Protein AF-A0A377XSU7-F1 (afdb_monomer)

Solvent-accessible surface area (backbone atoms only — not comparable to full-atom values): 5649 Å² total; per-residue (Å²): 128,73,79,47,69,47,88,81,32,38,62,56,91,95,44,72,33,35,41,33,28,66,52,74,80,50,74,64,39,53,52,50,16,49,49,56,24,28,73,74,67,77,35,70,67,59,71,68,30,45,52,49,26,54,48,28,38,50,35,67,25,44,76,33,47,52,87,50,52,67,88,67,51,36,48,69,54,43,72,76,35,49,48,70,70,44,47,53,51,51,53,50,53,44,53,50,50,62,72,74,106

Radius of gyration: 13.14 Å; Cα contacts (8 Å, |Δi|>4): 135; chains: 1; bounding box: 34×25×31 Å

Structure (mmCIF, N/CA/C/O backbone):
data_AF-A0A377XSU7-F1
#
_entry.id   AF-A0A377XSU7-F1
#
loop_
_atom_site.group_PDB
_atom_site.id
_atom_site.type_symbol
_atom_site.label_atom_id
_atom_site.label_alt_id
_atom_site.label_comp_id
_atom_site.label_asym_id
_atom_site.label_entity_id
_atom_site.label_seq_id
_atom_site.pdbx_PDB_ins_code
_atom_site.Cartn_x
_atom_site.Cartn_y
_atom_site.Cartn_z
_atom_site.occupancy
_atom_site.B_iso_or_equiv
_atom_site.auth_seq_id
_atom_site.auth_comp_id
_atom_site.auth_asym_id
_atom_site.auth_atom_id
_atom_site.pdbx_PDB_model_num
ATOM 1 N N . MET A 1 1 ? -1.460 0.679 17.599 1.00 67.69 1 MET A N 1
ATOM 2 C CA . MET A 1 1 ? -1.260 1.587 16.452 1.00 67.69 1 MET A CA 1
ATOM 3 C C . MET A 1 1 ? -2.538 2.377 16.262 1.00 67.69 1 MET A C 1
ATOM 5 O O . MET A 1 1 ? -3.587 1.892 16.678 1.00 67.69 1 MET A O 1
ATOM 9 N N . GLU A 1 2 ? -2.447 3.601 15.751 1.00 80.69 2 GLU A N 1
ATOM 10 C CA . GLU A 1 2 ? -3.633 4.417 15.475 1.00 80.69 2 GLU A CA 1
ATOM 11 C C . GLU A 1 2 ? -4.437 3.800 14.321 1.00 80.69 2 GLU A C 1
ATOM 13 O O . GLU A 1 2 ? -3.870 3.157 13.437 1.00 80.69 2 GLU A O 1
ATOM 18 N N . LYS A 1 3 ? -5.767 3.910 14.391 1.00 83.94 3 LYS A N 1
ATOM 19 C CA . LYS A 1 3 ? -6.694 3.348 13.407 1.00 83.94 3 LYS A CA 1
ATOM 20 C C . LYS A 1 3 ? -7.229 4.480 12.538 1.00 83.94 3 LYS A C 1
ATOM 22 O O . LYS A 1 3 ? -7.785 5.438 13.069 1.00 83.94 3 LYS A O 1
ATOM 27 N N . HIS A 1 4 ? -7.091 4.336 11.228 1.00 93.38 4 HIS A N 1
ATOM 28 C CA . HIS A 1 4 ? -7.534 5.304 10.230 1.00 93.38 4 HIS A CA 1
ATOM 29 C C . HIS A 1 4 ? -8.650 4.704 9.366 1.00 93.38 4 HIS A C 1
ATOM 31 O O . HIS A 1 4 ? -8.881 3.497 9.408 1.00 93.38 4 HIS A O 1
ATOM 37 N N . SER A 1 5 ? -9.342 5.540 8.591 1.00 96.69 5 SER A N 1
ATOM 38 C CA . SER A 1 5 ? -10.381 5.109 7.651 1.00 96.69 5 SER A CA 1
ATOM 39 C C . SER A 1 5 ? -10.097 5.682 6.271 1.00 96.69 5 SER A C 1
ATOM 41 O O . SER A 1 5 ? -9.905 6.889 6.142 1.00 96.69 5 SER A O 1
ATOM 43 N N . LEU A 1 6 ? -10.103 4.817 5.262 1.00 97.44 6 LEU A N 1
ATOM 44 C CA . LEU A 1 6 ? -10.085 5.169 3.848 1.00 97.44 6 LEU A CA 1
ATOM 45 C C . LEU A 1 6 ? -11.371 5.912 3.459 1.00 97.44 6 LEU A C 1
ATOM 47 O O . LEU A 1 6 ? -12.409 5.771 4.115 1.00 97.44 6 LEU A O 1
ATOM 51 N N . LEU A 1 7 ? -11.285 6.700 2.393 1.00 96.69 7 LEU 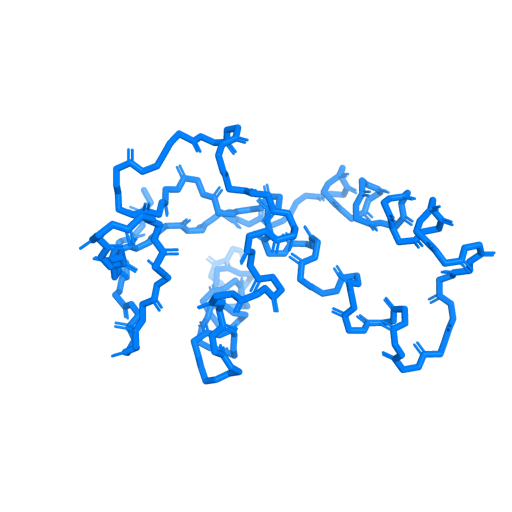A N 1
ATOM 52 C CA . LEU A 1 7 ? -12.376 7.463 1.799 1.00 96.69 7 LEU A CA 1
ATOM 53 C C . LEU A 1 7 ? -13.259 6.585 0.906 1.00 96.69 7 LEU A C 1
ATOM 55 O O . LEU A 1 7 ? -14.485 6.671 0.994 1.00 96.69 7 LEU A O 1
ATOM 59 N N . TYR A 1 8 ? -12.652 5.735 0.074 1.00 97.44 8 TYR A N 1
ATOM 60 C CA . TYR A 1 8 ? -13.369 4.862 -0.862 1.00 97.44 8 TYR A CA 1
ATOM 61 C C . TYR A 1 8 ? -13.306 3.392 -0.447 1.00 97.44 8 TYR A C 1
ATOM 63 O O . TYR A 1 8 ? -14.286 2.665 -0.626 1.00 97.44 8 TYR A O 1
ATOM 71 N N . GLY A 1 9 ? -12.204 2.995 0.188 1.00 97.25 9 GLY A N 1
ATOM 72 C CA . GLY A 1 9 ? -12.003 1.655 0.721 1.00 97.25 9 GLY A CA 1
ATOM 73 C C . GLY A 1 9 ? -11.551 0.650 -0.336 1.00 97.25 9 GLY A C 1
ATOM 74 O O . GLY A 1 9 ? -11.640 0.883 -1.536 1.00 97.25 9 GLY A O 1
ATOM 75 N N . VAL A 1 10 ? -11.072 -0.499 0.137 1.00 97.81 10 VAL A N 1
ATOM 76 C CA . VAL A 1 10 ? -10.589 -1.607 -0.699 1.00 97.81 10 VAL A CA 1
ATOM 77 C C . VAL A 1 10 ? -11.655 -2.691 -0.755 1.00 97.81 10 VAL A C 1
ATOM 79 O O . VAL A 1 10 ? -12.123 -3.158 0.287 1.00 97.81 10 VAL A O 1
ATOM 82 N N . LYS A 1 11 ? -12.064 -3.106 -1.955 1.00 97.31 11 LYS A N 1
ATOM 83 C CA . LYS A 1 11 ? -13.089 -4.138 -2.124 1.00 97.31 11 LYS A CA 1
AT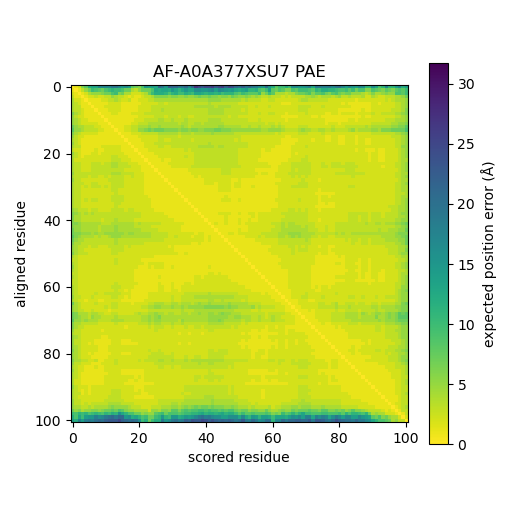OM 84 C C . LYS A 1 11 ? -12.471 -5.534 -2.211 1.00 97.31 11 LYS A C 1
ATOM 86 O O . LYS A 1 11 ? -11.574 -5.781 -3.004 1.00 97.31 11 LYS A O 1
ATOM 91 N N . VAL A 1 12 ? -13.005 -6.475 -1.433 1.00 96.00 12 VAL A N 1
ATOM 92 C CA . VAL A 1 12 ? -12.675 -7.906 -1.503 1.00 96.00 12 VAL A CA 1
ATOM 93 C C . VAL A 1 12 ? -13.978 -8.701 -1.515 1.00 96.00 12 VAL A C 1
ATOM 95 O O . VAL A 1 12 ? -14.759 -8.677 -0.562 1.00 96.00 12 VAL A O 1
ATOM 98 N N . GLY A 1 13 ? -14.253 -9.382 -2.630 1.00 93.38 13 GLY A N 1
ATOM 99 C CA . GLY A 1 13 ? -15.543 -10.042 -2.848 1.00 93.38 13 GLY A CA 1
ATOM 100 C C . GLY A 1 13 ? -16.701 -9.038 -2.809 1.00 93.38 13 GLY A C 1
ATOM 101 O O . GLY A 1 13 ? -16.714 -8.067 -3.564 1.00 93.38 13 GLY A O 1
ATOM 102 N N . ASP A 1 14 ? -17.662 -9.258 -1.912 1.00 95.44 14 ASP A N 1
ATOM 103 C CA . ASP A 1 14 ? -18.831 -8.384 -1.731 1.00 95.44 14 ASP A CA 1
ATOM 104 C C . ASP A 1 14 ? -18.647 -7.331 -0.623 1.00 95.44 14 ASP A C 1
ATOM 106 O O . ASP A 1 14 ? -19.572 -6.571 -0.325 1.00 95.44 14 ASP A O 1
ATOM 110 N N . LYS A 1 15 ? -17.464 -7.270 0.000 1.00 97.00 15 LYS A N 1
ATOM 111 C CA . LYS A 1 15 ? -17.178 -6.386 1.132 1.00 97.00 15 LYS A CA 1
ATOM 112 C C . LYS A 1 15 ? -16.214 -5.270 0.743 1.00 97.00 15 LYS A C 1
ATOM 114 O O . LYS A 1 15 ? -15.275 -5.492 -0.012 1.00 97.00 15 LYS A O 1
ATOM 119 N N . VAL A 1 16 ? -16.436 -4.075 1.291 1.00 97.81 16 VAL A N 1
ATOM 120 C CA . VAL A 1 16 ? -15.519 -2.930 1.172 1.00 97.81 16 VAL A CA 1
ATOM 121 C C . VAL A 1 16 ? -14.915 -2.638 2.545 1.00 97.81 16 VAL A C 1
ATOM 123 O O . VAL A 1 16 ? -15.637 -2.517 3.538 1.00 97.81 16 VAL A O 1
ATOM 126 N N . HIS A 1 17 ? -13.589 -2.564 2.597 1.00 97.88 17 HIS A N 1
ATOM 127 C CA . HIS A 1 17 ? -12.783 -2.398 3.799 1.00 97.88 17 HIS A CA 1
ATOM 128 C C . HIS A 1 17 ? -12.282 -0.959 3.871 1.00 97.88 17 HIS A C 1
ATOM 130 O O . HIS A 1 17 ? -11.540 -0.512 3.001 1.00 97.88 17 HIS A O 1
ATOM 136 N N . PHE A 1 18 ? -12.697 -0.237 4.910 1.00 97.62 18 PHE A N 1
ATOM 137 C CA . PHE A 1 18 ? -12.339 1.172 5.098 1.00 97.62 18 PHE A CA 1
ATOM 138 C C . PHE A 1 18 ? -11.267 1.353 6.163 1.00 97.62 18 PHE A C 1
ATOM 140 O O . PHE A 1 18 ? -10.351 2.150 6.011 1.00 97.62 18 PHE A O 1
ATOM 147 N N . ASP A 1 19 ? -11.383 0.611 7.256 1.00 97.44 19 ASP A N 1
ATOM 148 C CA . ASP A 1 19 ? -10.469 0.726 8.379 1.00 97.44 19 ASP A CA 1
ATOM 149 C C . ASP A 1 19 ? -9.066 0.244 8.007 1.00 97.44 19 ASP A C 1
ATOM 151 O O . ASP A 1 19 ? -8.931 -0.842 7.451 1.00 97.44 19 ASP A O 1
ATOM 155 N N . PHE A 1 20 ? -8.021 0.970 8.397 1.00 96.94 20 PHE A N 1
ATOM 156 C CA . PHE A 1 20 ? -6.651 0.490 8.244 1.00 96.94 20 PHE A CA 1
ATOM 157 C C . PHE A 1 20 ? -5.723 0.921 9.380 1.00 96.94 20 PHE A C 1
ATOM 159 O O . PHE A 1 20 ? -6.013 1.841 10.153 1.00 96.94 20 PHE A O 1
ATOM 166 N N . GLN A 1 21 ? -4.591 0.229 9.480 1.00 95.94 21 GLN A N 1
ATOM 167 C CA . GLN A 1 21 ? -3.477 0.570 10.360 1.00 95.94 21 GLN A CA 1
ATOM 168 C C . GLN A 1 21 ? -2.163 0.409 9.603 1.00 95.94 21 GLN A C 1
ATOM 170 O O . GLN A 1 21 ? -1.989 -0.566 8.874 1.00 95.94 21 GLN A O 1
ATOM 175 N N . VAL A 1 22 ? -1.230 1.337 9.816 1.00 95.25 22 VAL A N 1
ATOM 176 C CA . VAL A 1 22 ? 0.122 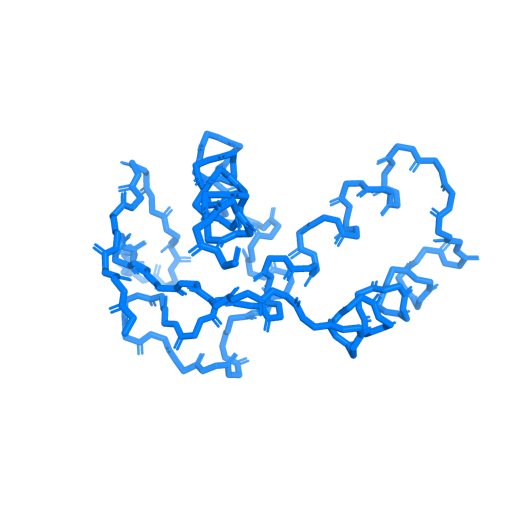1.278 9.248 1.00 95.25 22 VAL A CA 1
ATOM 177 C C . VAL A 1 22 ? 1.184 1.439 10.317 1.00 95.25 22 VAL A C 1
ATOM 179 O O . VAL A 1 22 ? 1.010 2.197 11.275 1.00 95.25 22 VAL A O 1
ATOM 182 N N . ARG A 1 23 ? 2.296 0.721 10.152 1.00 94.69 23 ARG A N 1
ATOM 183 C CA . ARG A 1 23 ? 3.507 0.875 10.970 1.00 94.69 23 ARG A CA 1
ATOM 184 C C . ARG A 1 23 ? 4.570 1.671 10.223 1.00 94.69 23 ARG A C 1
ATOM 186 O O . ARG A 1 23 ? 4.507 1.835 9.009 1.00 94.69 23 ARG A O 1
ATOM 193 N N . MET A 1 24 ? 5.595 2.112 10.950 1.00 93.81 24 MET A N 1
ATOM 194 C CA . MET A 1 24 ? 6.784 2.680 10.320 1.00 93.81 24 MET A CA 1
ATOM 195 C C . MET A 1 24 ? 7.465 1.620 9.429 1.00 93.81 24 MET A C 1
ATOM 197 O O . MET A 1 24 ? 7.728 0.511 9.918 1.00 93.81 24 MET A O 1
ATOM 201 N N . PRO A 1 25 ? 7.777 1.942 8.159 1.00 94.62 25 PRO A N 1
ATOM 202 C CA . PRO A 1 25 ? 8.603 1.088 7.322 1.00 94.62 25 PRO A CA 1
ATOM 203 C C . PRO A 1 25 ? 9.997 0.917 7.928 1.00 94.62 25 PRO A C 1
ATOM 205 O O . PRO A 1 25 ? 10.617 1.882 8.380 1.00 94.62 25 PRO A O 1
ATOM 208 N N . VAL A 1 26 ? 10.507 -0.307 7.902 1.00 95.94 26 VAL A N 1
ATOM 209 C CA . VAL A 1 26 ? 11.897 -0.640 8.221 1.00 95.94 26 VAL A CA 1
ATOM 210 C C . VAL A 1 26 ? 12.653 -0.988 6.942 1.00 95.94 26 VAL A C 1
ATOM 212 O O . VAL A 1 26 ? 12.062 -1.266 5.903 1.00 95.94 26 VAL A O 1
ATOM 215 N N . VAL A 1 27 ? 13.987 -1.037 7.014 1.00 97.38 27 VAL A N 1
ATOM 216 C CA . VAL A 1 27 ? 14.845 -1.326 5.846 1.00 97.38 27 VAL A CA 1
ATOM 217 C C . VAL A 1 27 ? 14.467 -2.640 5.145 1.00 97.38 27 VAL A C 1
ATOM 219 O O . VAL A 1 27 ? 14.570 -2.731 3.925 1.00 97.38 27 VAL A O 1
ATOM 222 N N . ARG A 1 28 ? 13.997 -3.650 5.892 1.00 98.19 28 ARG A N 1
ATOM 223 C CA . ARG A 1 28 ? 13.537 -4.921 5.310 1.00 98.19 28 ARG A CA 1
ATOM 224 C C . ARG A 1 28 ? 12.362 -4.731 4.349 1.00 98.19 28 ARG A C 1
ATOM 226 O O . ARG A 1 28 ? 12.391 -5.330 3.285 1.00 98.19 28 ARG A O 1
ATOM 233 N N . ASP A 1 29 ? 11.400 -3.876 4.685 1.00 97.56 29 ASP A N 1
ATOM 234 C CA . ASP A 1 29 ? 10.223 -3.627 3.841 1.00 97.56 29 ASP A CA 1
ATOM 235 C C . ASP A 1 29 ? 10.631 -2.985 2.514 1.00 97.56 29 ASP A C 1
ATOM 237 O O . ASP A 1 29 ? 10.108 -3.320 1.458 1.00 97.56 29 ASP A O 1
ATOM 241 N N . THR A 1 30 ? 11.622 -2.089 2.559 1.00 97.44 30 THR A N 1
ATOM 242 C CA . THR A 1 30 ? 12.209 -1.481 1.363 1.00 97.44 30 THR A CA 1
ATOM 243 C C . THR A 1 30 ? 12.911 -2.510 0.484 1.00 97.44 30 THR A C 1
ATOM 245 O O . THR A 1 30 ? 12.726 -2.488 -0.730 1.00 97.44 30 THR A O 1
ATOM 248 N N . ILE A 1 31 ? 13.706 -3.411 1.072 1.00 98.50 31 ILE A N 1
ATOM 249 C CA . ILE A 1 31 ? 14.375 -4.484 0.321 1.00 98.50 31 ILE A CA 1
ATOM 250 C C . ILE A 1 31 ? 13.335 -5.395 -0.331 1.00 98.50 31 ILE A C 1
ATOM 252 O O . ILE A 1 31 ? 13.457 -5.682 -1.517 1.00 98.50 31 ILE A O 1
ATOM 256 N N . GLU A 1 32 ? 12.300 -5.792 0.407 1.00 98.38 32 GLU A N 1
ATOM 257 C CA . GLU A 1 32 ? 11.237 -6.654 -0.113 1.00 98.38 32 GLU A CA 1
ATOM 258 C C . GLU A 1 32 ? 10.474 -5.977 -1.257 1.00 98.38 32 GLU A C 1
ATOM 260 O O . GLU A 1 32 ? 10.313 -6.550 -2.330 1.00 98.38 32 GLU A O 1
ATOM 265 N N . ALA A 1 33 ? 10.091 -4.709 -1.089 1.00 98.38 33 ALA A N 1
ATOM 266 C CA . ALA A 1 33 ? 9.429 -3.945 -2.139 1.00 98.38 33 ALA A CA 1
ATOM 267 C C . ALA A 1 33 ? 10.303 -3.793 -3.398 1.00 98.38 33 ALA A C 1
ATOM 269 O O . ALA A 1 33 ? 9.790 -3.891 -4.515 1.00 98.38 33 ALA A O 1
ATOM 270 N N . LEU A 1 34 ? 11.618 -3.585 -3.251 1.00 98.56 34 LEU A N 1
ATOM 271 C CA . LEU A 1 34 ? 12.555 -3.546 -4.381 1.00 98.56 34 LEU A CA 1
ATOM 272 C C . LEU A 1 34 ? 12.663 -4.908 -5.075 1.00 98.56 34 LEU A C 1
ATOM 274 O O . LEU A 1 34 ? 12.606 -4.951 -6.304 1.00 98.56 34 LEU A O 1
ATOM 278 N N . SER A 1 35 ? 12.768 -6.000 -4.311 1.00 98.56 35 SER A N 1
ATOM 279 C CA . SER A 1 35 ? 12.775 -7.370 -4.837 1.00 98.56 35 SER A CA 1
ATOM 280 C C . SER A 1 35 ? 11.510 -7.657 -5.640 1.00 98.56 35 SER A C 1
ATOM 282 O O . SER A 1 35 ? 11.612 -7.985 -6.817 1.00 98.56 35 SER A O 1
ATOM 284 N N . LEU A 1 36 ? 10.325 -7.412 -5.070 1.00 98.38 36 LEU A N 1
ATOM 285 C CA . LEU A 1 36 ? 9.037 -7.592 -5.750 1.00 98.38 36 LEU A CA 1
ATOM 286 C C . LEU A 1 36 ? 8.933 -6.748 -7.029 1.00 98.38 36 LEU A C 1
ATOM 288 O O . LEU A 1 36 ? 8.379 -7.189 -8.037 1.00 98.38 36 LEU A O 1
ATOM 292 N N . THR A 1 37 ? 9.463 -5.522 -7.004 1.00 98.62 37 THR A N 1
ATOM 293 C CA . THR A 1 37 ? 9.477 -4.635 -8.178 1.00 98.62 37 THR A CA 1
ATOM 294 C C . THR A 1 37 ? 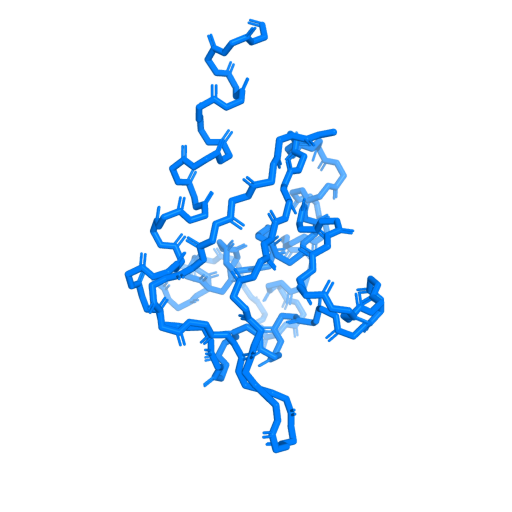10.364 -5.203 -9.283 1.00 98.62 37 THR A C 1
ATOM 296 O O . THR A 1 37 ? 9.950 -5.269 -10.443 1.00 98.62 37 THR A O 1
ATOM 299 N N . TYR A 1 38 ? 11.569 -5.648 -8.922 1.00 98.44 38 TYR A N 1
ATOM 300 C CA . TYR A 1 38 ? 12.508 -6.250 -9.860 1.00 98.44 38 TYR A CA 1
ATOM 301 C C . TYR A 1 38 ? 11.988 -7.582 -10.410 1.00 98.44 38 TYR A C 1
ATOM 303 O O . TYR A 1 38 ? 12.102 -7.827 -11.605 1.00 98.44 38 TYR A O 1
ATOM 311 N N . GLU A 1 39 ? 11.365 -8.419 -9.584 1.00 98.31 39 GLU A N 1
ATOM 312 C CA . GLU A 1 39 ? 10.741 -9.672 -10.019 1.00 98.31 39 GLU A CA 1
ATOM 313 C C . GLU A 1 39 ? 9.612 -9.431 -11.029 1.00 98.31 39 GLU A C 1
ATOM 315 O O . GLU A 1 39 ? 9.511 -10.160 -12.017 1.00 98.31 39 GLU A O 1
ATOM 320 N N . LYS A 1 40 ? 8.797 -8.383 -10.835 1.00 97.81 40 LYS A N 1
ATOM 321 C CA . LYS A 1 40 ? 7.677 -8.073 -11.736 1.00 97.81 40 LYS A CA 1
ATOM 322 C C . LYS A 1 40 ? 8.109 -7.431 -13.056 1.00 97.81 40 LYS A C 1
ATOM 324 O O . LYS A 1 40 ? 7.523 -7.738 -14.092 1.00 97.81 40 LYS A O 1
ATOM 329 N N . TYR A 1 41 ? 9.102 -6.539 -13.037 1.00 97.81 41 TYR A N 1
ATOM 330 C CA . TYR A 1 41 ? 9.455 -5.717 -14.208 1.00 97.81 41 TYR A CA 1
ATOM 331 C C . TYR A 1 41 ? 10.874 -5.923 -14.752 1.00 97.81 41 TYR A C 1
ATOM 333 O O . TYR A 1 41 ? 11.210 -5.364 -15.794 1.00 97.81 41 TYR A O 1
ATOM 341 N N . GLY A 1 42 ? 11.729 -6.686 -14.071 1.00 98.31 42 GLY A N 1
ATOM 342 C CA . GLY A 1 42 ? 13.152 -6.833 -14.406 1.00 98.31 42 GLY A CA 1
ATOM 343 C C . GLY A 1 42 ? 13.989 -5.570 -14.167 1.00 98.31 42 GLY A C 1
ATOM 344 O O . GLY A 1 42 ? 15.146 -5.508 -14.582 1.00 98.31 42 GLY A O 1
ATOM 345 N N . THR A 1 43 ? 13.409 -4.543 -13.539 1.00 97.94 43 THR A N 1
ATOM 346 C CA . THR A 1 43 ? 14.047 -3.260 -13.231 1.00 97.94 43 THR A CA 1
ATOM 347 C C . THR A 1 43 ? 13.341 -2.574 -12.063 1.00 97.94 43 THR A C 1
ATOM 349 O O . THR A 1 43 ? 12.161 -2.810 -11.817 1.00 97.94 43 THR A O 1
ATOM 352 N N . THR A 1 44 ? 14.056 -1.694 -11.366 1.00 97.75 44 THR A N 1
ATOM 353 C CA . THR A 1 44 ? 13.496 -0.765 -10.371 1.00 97.75 44 THR A CA 1
ATOM 354 C C . THR A 1 44 ? 13.427 0.672 -10.898 1.00 97.75 44 THR A C 1
ATOM 356 O O . THR A 1 44 ? 13.108 1.594 -10.153 1.00 97.75 44 THR A O 1
ATOM 359 N N . GLU A 1 45 ? 13.761 0.885 -12.172 1.00 97.19 45 GLU A N 1
ATOM 360 C CA . GLU A 1 45 ? 13.822 2.202 -12.804 1.00 97.19 45 GLU A CA 1
ATOM 361 C C . GLU A 1 45 ? 12.576 2.508 -13.651 1.00 97.19 45 GLU A C 1
ATOM 363 O O . GLU A 1 45 ? 11.948 1.621 -14.230 1.00 97.19 45 GLU A O 1
ATOM 368 N N . GLY A 1 46 ? 12.253 3.800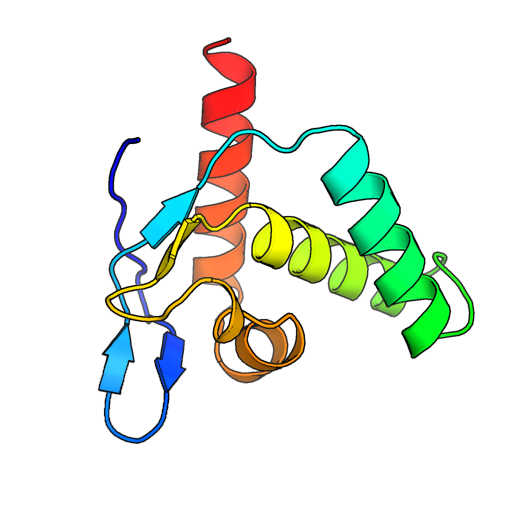 -13.774 1.00 98.00 46 GLY A N 1
ATOM 369 C CA . GLY A 1 46 ? 11.127 4.297 -14.569 1.00 98.00 46 GLY A CA 1
ATOM 370 C C . GLY A 1 46 ? 9.825 4.447 -13.776 1.00 98.00 46 GLY A C 1
ATOM 371 O O . GLY A 1 46 ? 9.658 3.889 -12.695 1.00 98.00 46 GLY A O 1
ATOM 372 N N . ALA A 1 47 ? 8.889 5.230 -14.323 1.00 97.69 47 ALA A N 1
ATOM 373 C CA . ALA A 1 47 ? 7.671 5.633 -13.613 1.00 97.69 47 ALA A CA 1
ATOM 374 C C . ALA A 1 47 ? 6.808 4.439 -13.169 1.00 97.69 47 ALA A C 1
ATOM 376 O O . ALA A 1 47 ? 6.337 4.415 -12.040 1.00 97.69 47 ALA A O 1
ATOM 377 N N . VAL A 1 48 ? 6.650 3.421 -14.022 1.00 97.12 48 VAL A N 1
ATOM 378 C CA . VAL A 1 48 ? 5.833 2.234 -13.711 1.00 97.12 48 VAL A CA 1
ATOM 379 C C . VAL A 1 48 ? 6.432 1.426 -12.555 1.00 97.12 48 VAL A C 1
ATOM 381 O O . VAL A 1 48 ? 5.723 1.102 -11.603 1.00 97.12 48 VAL A O 1
ATOM 384 N N . ALA A 1 49 ? 7.737 1.141 -12.608 1.00 98.12 49 ALA A N 1
ATOM 385 C CA . ALA A 1 49 ? 8.429 0.411 -11.548 1.00 98.12 49 ALA A CA 1
ATOM 386 C C . ALA A 1 49 ? 8.433 1.209 -10.234 1.00 98.12 49 ALA A C 1
ATOM 388 O O . ALA A 1 49 ? 8.175 0.645 -9.174 1.00 98.12 49 ALA A O 1
ATOM 389 N N . ALA A 1 50 ? 8.636 2.529 -10.304 1.00 97.44 50 ALA A N 1
ATOM 390 C CA . ALA A 1 50 ? 8.586 3.408 -9.138 1.00 97.44 50 ALA A CA 1
ATOM 391 C C . ALA A 1 50 ? 7.194 3.437 -8.479 1.00 97.44 50 ALA A C 1
ATOM 393 O O . ALA A 1 50 ? 7.102 3.368 -7.253 1.00 97.44 50 ALA A O 1
ATOM 394 N N . THR A 1 51 ? 6.113 3.498 -9.263 1.00 96.75 51 THR A N 1
ATOM 395 C CA . THR A 1 51 ? 4.743 3.436 -8.729 1.00 96.75 51 THR A CA 1
ATOM 396 C C . THR A 1 51 ? 4.464 2.085 -8.076 1.00 96.75 51 THR A C 1
ATOM 398 O O . THR A 1 51 ? 3.977 2.047 -6.949 1.00 96.75 51 THR A O 1
ATOM 401 N N . TYR A 1 52 ? 4.832 0.977 -8.726 1.00 98.19 52 TYR A N 1
ATOM 402 C CA . TYR A 1 52 ? 4.676 -0.355 -8.136 1.00 98.19 52 TYR A CA 1
ATOM 403 C C . TYR A 1 52 ? 5.458 -0.505 -6.831 1.00 98.19 52 TYR A C 1
ATOM 405 O O . TYR A 1 52 ? 4.915 -1.004 -5.852 1.00 98.19 52 TYR A O 1
ATOM 413 N N . TYR A 1 53 ? 6.702 -0.023 -6.793 1.00 98.25 53 TYR A N 1
ATOM 414 C CA . TYR A 1 53 ? 7.523 -0.023 -5.587 1.00 98.25 53 TYR A CA 1
ATOM 415 C C . TYR A 1 53 ? 6.8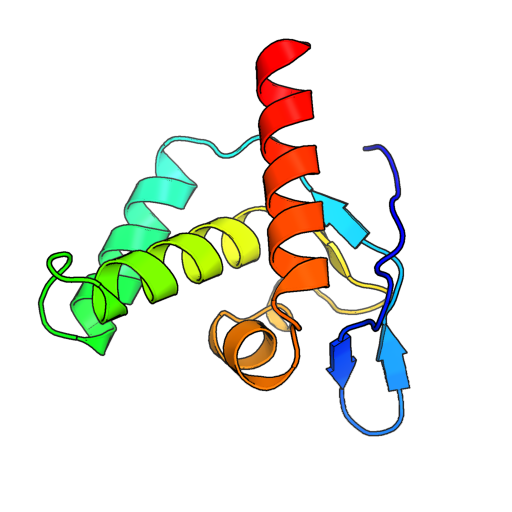23 0.689 -4.422 1.00 98.25 53 TYR A C 1
ATOM 417 O O . TYR A 1 53 ? 6.798 0.157 -3.315 1.00 98.25 53 TYR A O 1
ATOM 425 N N . ARG A 1 54 ? 6.206 1.858 -4.655 1.00 97.19 54 ARG A N 1
ATOM 426 C CA . ARG A 1 54 ? 5.473 2.573 -3.597 1.00 97.19 54 ARG A CA 1
ATOM 427 C C . ARG A 1 54 ? 4.287 1.761 -3.070 1.00 97.19 54 ARG A C 1
ATOM 429 O O . ARG A 1 54 ? 4.117 1.671 -1.858 1.00 97.19 54 ARG A O 1
ATOM 436 N N . ILE A 1 55 ? 3.516 1.122 -3.951 1.00 97.75 55 ILE A N 1
ATOM 437 C CA . ILE A 1 55 ? 2.409 0.240 -3.541 1.00 97.75 55 ILE A CA 1
ATOM 438 C C . ILE A 1 55 ? 2.935 -0.986 -2.786 1.00 97.75 55 ILE A C 1
ATOM 440 O O . ILE 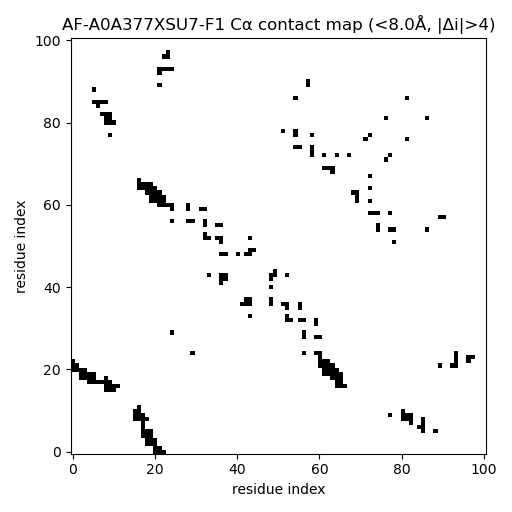A 1 55 ? 2.360 -1.381 -1.775 1.00 97.75 55 ILE A O 1
ATOM 444 N N . ALA A 1 56 ? 4.059 -1.557 -3.223 1.00 98.12 56 ALA A N 1
ATOM 445 C CA . ALA A 1 56 ? 4.695 -2.673 -2.538 1.00 98.12 56 ALA A CA 1
ATOM 446 C C . ALA A 1 56 ? 5.162 -2.282 -1.129 1.00 98.12 56 ALA A C 1
ATOM 448 O O . ALA A 1 56 ? 4.921 -3.033 -0.191 1.00 98.12 56 ALA A O 1
ATOM 449 N N . VAL A 1 57 ? 5.741 -1.089 -0.942 1.00 97.50 57 VAL A N 1
ATOM 450 C CA . VAL A 1 57 ? 6.066 -0.568 0.398 1.00 97.50 57 VAL A CA 1
ATOM 451 C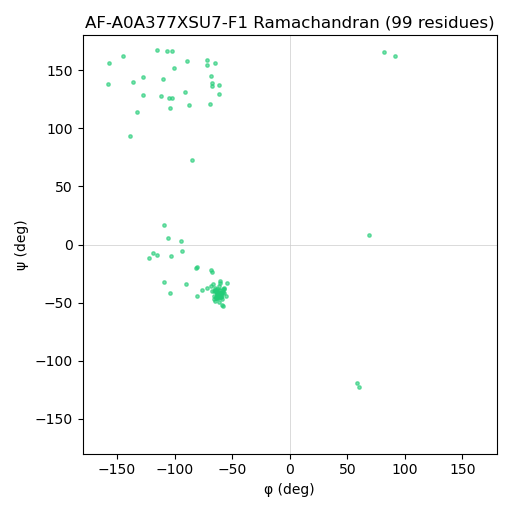 C . VAL A 1 57 ? 4.810 -0.446 1.256 1.00 97.50 57 VAL A C 1
ATOM 453 O O . VAL A 1 57 ? 4.833 -0.879 2.405 1.00 97.50 57 VAL A O 1
ATOM 456 N N . VAL A 1 58 ? 3.717 0.099 0.713 1.00 96.81 58 VAL A N 1
ATOM 457 C CA . VAL A 1 58 ? 2.441 0.205 1.436 1.00 96.81 58 VAL A CA 1
ATOM 458 C C . VAL A 1 58 ? 1.938 -1.175 1.873 1.00 96.81 58 VAL A C 1
ATOM 460 O O . VAL A 1 58 ? 1.626 -1.353 3.048 1.00 96.81 58 VAL A O 1
ATOM 463 N N . ALA A 1 59 ? 1.944 -2.170 0.982 1.00 97.06 59 ALA A N 1
ATOM 464 C CA . ALA A 1 59 ? 1.531 -3.536 1.310 1.00 97.06 59 ALA A CA 1
ATOM 465 C C . ALA A 1 59 ? 2.348 -4.141 2.466 1.00 97.06 59 ALA A C 1
ATOM 467 O O . ALA A 1 59 ? 1.784 -4.791 3.337 1.00 97.06 59 ALA A O 1
ATOM 468 N N . GLN A 1 60 ? 3.659 -3.877 2.529 1.00 96.62 60 GLN A N 1
ATOM 469 C CA . GLN A 1 60 ? 4.528 -4.396 3.596 1.00 96.62 60 GLN A CA 1
ATOM 470 C C . GLN A 1 60 ? 4.234 -3.802 4.983 1.00 96.62 60 GLN A C 1
ATOM 472 O O . GLN A 1 60 ? 4.611 -4.387 6.003 1.00 96.62 60 GLN A O 1
ATOM 477 N N . VAL A 1 61 ? 3.626 -2.613 5.048 1.00 95.62 61 VAL A N 1
ATOM 478 C CA . VAL A 1 61 ? 3.491 -1.855 6.303 1.00 95.62 61 VAL A CA 1
ATOM 479 C C . VAL A 1 61 ? 2.059 -1.674 6.779 1.00 95.62 61 VAL A C 1
ATOM 481 O O . VAL A 1 61 ? 1.868 -1.226 7.913 1.00 95.62 61 VAL A O 1
ATOM 484 N N . ILE A 1 62 ? 1.063 -2.032 5.968 1.00 95.69 62 ILE A N 1
ATOM 485 C CA . ILE A 1 62 ? -0.307 -2.189 6.451 1.00 95.69 62 ILE A CA 1
ATOM 486 C C . ILE A 1 62 ? -0.351 -3.416 7.365 1.00 95.69 62 ILE A C 1
ATOM 488 O O . ILE A 1 62 ? -0.047 -4.526 6.950 1.00 95.69 62 ILE A O 1
ATOM 492 N N . THR A 1 63 ? -0.752 -3.217 8.617 1.00 93.44 63 THR A N 1
ATOM 493 C CA . THR A 1 63 ? -0.892 -4.301 9.609 1.00 93.44 63 THR A CA 1
ATOM 494 C C . THR A 1 63 ? -2.346 -4.704 9.839 1.00 93.44 63 THR A C 1
ATOM 496 O O . THR A 1 63 ? -2.622 -5.661 10.552 1.00 93.44 63 THR A O 1
ATOM 499 N N . ALA A 1 64 ? -3.292 -3.931 9.304 1.00 94.88 64 ALA A N 1
ATOM 500 C CA . ALA A 1 64 ? -4.712 -4.252 9.296 1.00 94.88 64 ALA A CA 1
ATOM 501 C C . ALA A 1 64 ? -5.403 -3.481 8.168 1.00 94.88 64 ALA A C 1
ATOM 503 O O . ALA A 1 64 ? -5.151 -2.285 8.011 1.00 94.88 64 ALA A O 1
ATOM 504 N N . LEU A 1 65 ? -6.306 -4.145 7.444 1.00 96.56 65 LEU A N 1
ATOM 505 C CA . LEU A 1 65 ? -7.201 -3.542 6.454 1.00 96.56 65 LEU A CA 1
ATOM 506 C C . LEU A 1 65 ? -8.597 -4.168 6.599 1.00 96.56 65 LEU A C 1
ATOM 508 O O . LEU A 1 65 ? -8.895 -5.243 6.082 1.00 96.56 65 LEU A O 1
ATOM 512 N N . GLY A 1 66 ? -9.454 -3.526 7.388 1.00 95.12 66 GLY A N 1
ATOM 513 C CA . GLY A 1 66 ? -10.693 -4.112 7.887 1.00 95.12 66 GLY A CA 1
ATOM 514 C C . GLY A 1 66 ? -10.409 -5.381 8.691 1.00 95.12 66 GLY A C 1
ATOM 515 O O . GLY A 1 66 ? -9.728 -5.331 9.712 1.00 95.12 66 GLY A O 1
ATOM 516 N N . ASP A 1 67 ? -10.952 -6.504 8.236 1.00 94.81 67 ASP A N 1
ATOM 517 C CA . ASP A 1 67 ? -10.746 -7.846 8.789 1.00 94.81 67 ASP A CA 1
ATOM 518 C C . ASP A 1 67 ? -9.898 -8.757 7.885 1.00 94.81 67 ASP A C 1
ATOM 520 O O . ASP A 1 67 ? -9.905 -9.968 8.089 1.00 94.81 67 ASP A O 1
ATOM 524 N N . LEU A 1 68 ? -9.168 -8.191 6.914 1.00 95.12 68 LEU A N 1
ATOM 525 C CA . LEU A 1 68 ? -8.187 -8.948 6.135 1.00 95.12 68 LEU A CA 1
ATOM 526 C C . LEU A 1 68 ? -7.007 -9.359 7.022 1.00 95.12 68 LEU A C 1
ATOM 528 O O . LEU A 1 68 ? -6.521 -8.575 7.844 1.00 95.12 68 LEU A O 1
ATOM 532 N N . THR A 1 69 ? -6.540 -10.586 6.829 1.00 89.31 69 THR A N 1
ATOM 533 C CA . THR A 1 69 ? -5.268 -11.075 7.368 1.00 89.31 69 THR A CA 1
ATOM 534 C C . THR A 1 69 ? -4.088 -10.445 6.626 1.00 89.31 69 THR A C 1
ATOM 536 O O . THR A 1 69 ? -4.237 -9.985 5.496 1.00 89.31 69 THR A O 1
ATOM 539 N N . GLU A 1 70 ? -2.897 -10.430 7.235 1.00 84.94 70 GLU A N 1
ATOM 540 C CA . GLU A 1 70 ? -1.694 -9.862 6.597 1.00 84.94 70 GLU A CA 1
ATOM 541 C C . GLU A 1 70 ? -1.385 -10.526 5.241 1.00 84.94 70 GLU A C 1
ATOM 543 O O . GLU A 1 70 ? -1.055 -9.832 4.284 1.00 84.94 70 GLU A O 1
ATOM 548 N N . ASP A 1 71 ? -1.596 -11.842 5.122 1.00 87.56 71 ASP A N 1
ATOM 549 C CA . ASP A 1 71 ? -1.373 -12.597 3.879 1.00 87.56 71 ASP A CA 1
ATOM 550 C C . ASP A 1 71 ? -2.368 -12.237 2.754 1.00 87.56 71 ASP A C 1
ATOM 552 O O . ASP A 1 71 ? -2.081 -12.449 1.574 1.00 87.56 71 ASP A O 1
ATOM 556 N N . GLU A 1 72 ? -3.541 -11.688 3.089 1.00 93.00 72 GLU A N 1
ATOM 557 C CA . GLU A 1 72 ? -4.539 -11.239 2.107 1.00 93.00 72 GLU A CA 1
ATOM 558 C C . GLU A 1 72 ? -4.224 -9.843 1.546 1.00 93.00 72 GLU A C 1
ATOM 560 O O . GLU A 1 72 ? -4.685 -9.494 0.454 1.00 93.00 72 GLU A O 1
ATOM 565 N N . ILE A 1 73 ? -3.408 -9.046 2.245 1.00 95.38 73 ILE A N 1
ATOM 566 C CA . ILE A 1 73 ? -3.040 -7.679 1.853 1.00 95.38 73 ILE A CA 1
ATOM 567 C C . ILE A 1 73 ? -1.858 -7.734 0.879 1.00 95.38 73 ILE A C 1
ATOM 569 O O . ILE A 1 73 ? -0.710 -7.428 1.191 1.00 95.38 73 ILE A O 1
ATOM 573 N N . THR A 1 74 ? -2.149 -8.161 -0.346 1.00 96.19 74 THR A N 1
ATOM 574 C CA . THR A 1 74 ? -1.139 -8.319 -1.400 1.00 96.19 74 THR A CA 1
ATOM 575 C C . THR A 1 74 ? -0.943 -7.042 -2.218 1.00 96.19 74 THR A C 1
ATOM 577 O O . THR A 1 74 ? -1.840 -6.205 -2.332 1.00 96.19 74 THR A O 1
ATOM 580 N N . VAL A 1 75 ? 0.219 -6.913 -2.871 1.00 97.44 75 VAL A N 1
ATOM 581 C CA . VAL A 1 75 ? 0.484 -5.803 -3.806 1.00 97.44 75 VAL A CA 1
ATOM 582 C C . VAL A 1 75 ? -0.545 -5.779 -4.939 1.00 97.44 75 VAL A C 1
ATOM 584 O O . VAL A 1 75 ? -1.029 -4.714 -5.308 1.00 97.44 75 VAL A O 1
ATOM 587 N N . ASP A 1 76 ? -0.917 -6.949 -5.464 1.00 96.94 76 ASP A N 1
ATOM 588 C CA . ASP A 1 76 ? -1.908 -7.056 -6.536 1.00 96.94 76 ASP A CA 1
ATOM 589 C C . ASP A 1 76 ? -3.318 -6.673 -6.067 1.00 96.94 76 ASP A C 1
ATOM 591 O O . ASP A 1 76 ? -4.045 -6.043 -6.831 1.00 96.94 76 ASP A O 1
ATOM 595 N N . LEU A 1 77 ? -3.707 -6.982 -4.823 1.00 97.50 77 LEU A N 1
ATOM 596 C CA . LEU A 1 77 ? -4.971 -6.485 -4.271 1.00 97.50 77 LEU A CA 1
ATOM 597 C C . LEU A 1 77 ? -4.991 -4.953 -4.282 1.00 97.50 77 LEU A C 1
ATOM 599 O O . LEU A 1 77 ? -5.916 -4.350 -4.822 1.00 97.50 77 LEU A O 1
ATOM 603 N N . LEU A 1 78 ? -3.953 -4.324 -3.725 1.00 97.75 78 LEU A N 1
ATOM 604 C CA . LEU A 1 78 ? -3.895 -2.867 -3.635 1.00 97.75 78 LEU A CA 1
ATOM 605 C C . LEU A 1 78 ? -3.834 -2.210 -5.019 1.00 97.75 78 LEU A C 1
ATOM 607 O O . LEU A 1 78 ? -4.520 -1.225 -5.244 1.00 97.75 78 LEU A O 1
ATOM 611 N N . LEU A 1 79 ? -3.092 -2.766 -5.979 1.00 97.12 79 LEU A N 1
ATOM 612 C CA . LEU A 1 79 ? -3.048 -2.226 -7.345 1.00 97.12 79 LEU A CA 1
ATOM 613 C C . LEU A 1 79 ? -4.408 -2.215 -8.048 1.00 97.12 79 LEU A C 1
ATOM 615 O O . LEU A 1 79 ? -4.633 -1.366 -8.908 1.00 97.12 79 LEU A O 1
ATOM 619 N N . ASN A 1 80 ? -5.274 -3.178 -7.736 1.00 97.12 80 ASN A N 1
ATOM 620 C CA . ASN A 1 80 ? -6.567 -3.320 -8.397 1.00 97.12 80 ASN A CA 1
ATOM 621 C C . ASN A 1 80 ? -7.679 -2.539 -7.689 1.00 97.12 80 ASN A C 1
ATOM 623 O O . ASN A 1 80 ? -8.589 -2.049 -8.353 1.00 97.12 80 ASN A O 1
ATOM 627 N N . GLU A 1 81 ? -7.615 -2.434 -6.360 1.00 97.88 81 GLU A N 1
ATOM 628 C CA . GLU A 1 81 ? -8.754 -2.001 -5.542 1.00 97.88 81 GLU A CA 1
ATOM 629 C C . GLU A 1 81 ? -8.467 -0.764 -4.676 1.00 97.88 81 GLU A C 1
ATOM 631 O O . GLU A 1 81 ? -9.402 -0.181 -4.132 1.00 97.88 81 GLU A O 1
ATOM 636 N N . LEU A 1 82 ? -7.206 -0.332 -4.538 1.00 97.62 82 LEU A N 1
ATOM 637 C CA . LEU A 1 82 ? -6.865 0.902 -3.829 1.00 97.62 82 LEU A CA 1
ATOM 638 C C . LEU A 1 82 ? -6.931 2.090 -4.793 1.00 97.62 82 LEU A C 1
ATOM 640 O O . LEU A 1 82 ? -6.209 2.152 -5.788 1.00 97.62 82 LEU A O 1
ATOM 644 N N . ASN A 1 83 ? -7.789 3.057 -4.481 1.00 96.62 83 ASN A N 1
ATOM 645 C CA . ASN A 1 83 ? -7.845 4.311 -5.221 1.00 96.62 83 ASN A CA 1
ATOM 646 C C . ASN A 1 83 ? -6.610 5.191 -4.930 1.00 96.62 83 ASN A C 1
ATOM 648 O O . ASN A 1 83 ? -6.024 5.108 -3.853 1.00 96.62 83 ASN A O 1
ATOM 652 N N . GLU A 1 84 ? -6.247 6.066 -5.869 1.00 96.12 84 GLU A N 1
ATOM 653 C CA . GLU A 1 84 ? -5.124 7.003 -5.736 1.00 96.12 84 GLU A CA 1
ATOM 654 C C . GLU A 1 84 ? -5.249 7.929 -4.510 1.00 96.12 84 GLU A C 1
ATOM 656 O O . GLU A 1 84 ? -4.276 8.076 -3.774 1.00 96.12 84 GLU A O 1
ATOM 661 N N . ASP A 1 85 ? -6.445 8.455 -4.211 1.00 97.81 85 ASP A N 1
ATOM 662 C CA . ASP A 1 85 ? -6.676 9.313 -3.035 1.00 97.81 85 ASP A CA 1
ATOM 663 C C . ASP A 1 85 ? -6.452 8.551 -1.717 1.00 97.81 85 ASP A C 1
ATOM 665 O O . ASP A 1 85 ? -5.894 9.076 -0.750 1.00 97.81 85 ASP A O 1
ATOM 669 N N . ASP A 1 86 ? -6.873 7.285 -1.682 1.00 98.06 86 ASP A N 1
ATOM 670 C CA . ASP A 1 86 ? -6.694 6.405 -0.528 1.00 98.06 86 ASP A CA 1
ATOM 671 C C . ASP A 1 86 ? -5.228 5.989 -0.357 1.00 98.06 86 ASP A C 1
ATOM 673 O O . ASP A 1 86 ? -4.721 5.927 0.766 1.00 98.06 86 ASP A O 1
ATOM 677 N N . PHE A 1 87 ? -4.520 5.757 -1.462 1.00 97.69 87 PHE A N 1
ATOM 678 C CA . PHE A 1 87 ? -3.081 5.526 -1.457 1.00 97.69 87 PHE A CA 1
ATOM 679 C C . PHE A 1 87 ? -2.315 6.736 -0.905 1.00 97.69 87 PHE A C 1
ATOM 681 O O . PHE A 1 87 ? -1.508 6.574 0.012 1.00 97.69 87 PHE A O 1
ATOM 688 N N . ASP A 1 88 ? -2.600 7.940 -1.403 1.00 96.94 88 ASP A N 1
ATOM 689 C CA . ASP A 1 88 ? -1.964 9.171 -0.927 1.00 96.94 88 ASP A CA 1
ATOM 690 C C . ASP A 1 88 ? -2.266 9.420 0.558 1.00 96.94 88 ASP A C 1
ATOM 692 O O . ASP A 1 88 ? -1.395 9.867 1.314 1.00 96.94 88 ASP A O 1
ATOM 696 N N . PHE A 1 89 ? -3.475 9.075 1.017 1.00 97.38 89 PHE A N 1
ATOM 697 C CA . PHE A 1 89 ? -3.823 9.156 2.431 1.00 97.38 89 PHE A CA 1
ATOM 698 C C . PHE A 1 89 ? -2.992 8.199 3.294 1.00 97.38 89 PHE A C 1
ATOM 700 O O . PHE A 1 89 ? -2.477 8.613 4.338 1.00 97.38 89 PHE A O 1
ATOM 707 N N . ILE A 1 90 ? -2.820 6.945 2.865 1.00 96.88 90 ILE A N 1
ATOM 708 C CA . ILE A 1 90 ? -1.977 5.968 3.566 1.00 96.88 90 ILE A CA 1
ATOM 709 C C . ILE A 1 90 ? -0.513 6.435 3.597 1.00 96.88 90 ILE A C 1
ATOM 711 O O . ILE A 1 90 ? 0.111 6.412 4.662 1.00 96.88 90 ILE A O 1
ATOM 715 N N . ASP A 1 91 ? 0.023 6.902 2.466 1.00 95.00 91 ASP A N 1
ATOM 716 C CA . ASP A 1 91 ? 1.397 7.414 2.355 1.00 95.00 91 ASP A CA 1
ATOM 717 C C . ASP A 1 91 ? 1.621 8.593 3.319 1.00 95.00 91 ASP A C 1
ATOM 719 O O . ASP A 1 91 ? 2.607 8.640 4.059 1.00 95.00 91 ASP A O 1
ATOM 723 N N . ALA A 1 92 ? 0.641 9.497 3.425 1.00 95.19 92 ALA A N 1
ATOM 724 C CA . ALA A 1 92 ? 0.679 10.599 4.381 1.00 95.19 92 ALA A CA 1
ATOM 725 C C . ALA A 1 92 ? 0.696 10.131 5.849 1.00 95.19 92 ALA A C 1
ATOM 727 O O . ALA A 1 92 ? 1.408 10.728 6.662 1.00 95.19 92 ALA A O 1
ATOM 728 N N . GLN A 1 93 ? -0.039 9.068 6.206 1.00 95.31 93 GLN A N 1
ATOM 729 C CA . GLN A 1 93 ? 0.012 8.504 7.564 1.00 95.31 93 GLN A CA 1
ATOM 730 C C . GLN A 1 93 ? 1.376 7.871 7.865 1.00 95.31 93 GLN A C 1
ATOM 732 O O . GLN A 1 93 ? 1.921 8.063 8.954 1.00 95.31 93 GLN A O 1
ATOM 737 N N . ILE A 1 94 ? 1.975 7.179 6.893 1.00 93.81 94 ILE A N 1
ATOM 738 C CA . ILE A 1 94 ? 3.331 6.628 7.020 1.00 93.81 94 ILE A CA 1
ATOM 739 C C . ILE A 1 94 ? 4.350 7.751 7.276 1.00 93.81 94 ILE A C 1
ATOM 741 O O . ILE A 1 94 ? 5.189 7.644 8.176 1.00 93.81 94 ILE A O 1
ATOM 745 N N . GLU A 1 95 ? 4.266 8.853 6.527 1.00 92.19 95 GLU A N 1
ATOM 746 C CA . GLU A 1 95 ? 5.134 10.020 6.715 1.00 92.19 95 GLU A CA 1
ATOM 747 C C . GLU A 1 95 ? 4.896 10.740 8.049 1.00 92.19 95 GLU A C 1
ATOM 749 O O . GLU A 1 95 ? 5.843 11.246 8.658 1.00 92.19 95 GLU A O 1
ATOM 754 N N . ALA A 1 96 ? 3.655 10.778 8.541 1.00 92.44 96 ALA A N 1
ATOM 755 C CA . ALA A 1 96 ? 3.340 11.344 9.850 1.00 92.44 96 ALA A CA 1
ATOM 756 C C . ALA A 1 96 ? 4.024 10.559 10.981 1.00 92.44 96 ALA A C 1
ATOM 758 O O . ALA A 1 96 ? 4.642 11.169 11.854 1.00 92.44 96 ALA A O 1
ATOM 759 N N . ILE A 1 97 ? 4.015 9.222 10.911 1.00 89.81 97 ILE A N 1
ATOM 760 C CA . ILE A 1 97 ? 4.703 8.359 11.884 1.00 89.81 97 ILE A CA 1
ATOM 761 C C . ILE A 1 97 ? 6.210 8.656 11.912 1.00 89.81 97 ILE A C 1
ATOM 763 O O . ILE A 1 97 ? 6.779 8.796 12.993 1.00 89.81 97 ILE A O 1
ATOM 767 N N . LYS A 1 98 ? 6.856 8.817 10.746 1.00 80.56 98 LYS A N 1
ATOM 768 C CA . LYS A 1 98 ? 8.298 9.135 10.655 1.00 80.56 98 LYS A CA 1
ATOM 769 C C . LYS A 1 98 ? 8.665 10.460 11.326 1.00 80.56 98 LYS A C 1
ATOM 771 O O . LYS A 1 98 ? 9.765 10.589 11.848 1.00 80.56 98 LYS A O 1
ATOM 776 N N . LYS A 1 99 ? 7.767 11.450 11.294 1.00 80.06 99 LYS A N 1
ATOM 777 C CA . LYS A 1 99 ? 7.989 12.779 11.894 1.00 80.06 99 LYS A CA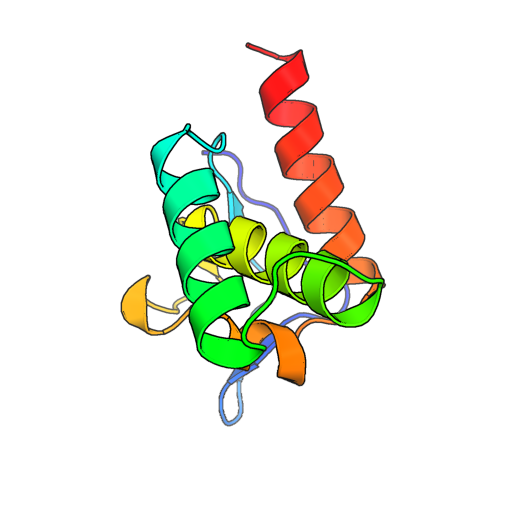 1
ATOM 778 C C . LYS A 1 99 ? 7.750 12.812 13.402 1.00 80.06 99 LYS A C 1
ATOM 780 O O . LYS A 1 99 ? 8.180 13.758 14.054 1.00 80.06 99 LYS A O 1
ATOM 785 N N . SER A 1 100 ? 7.023 11.836 13.937 1.00 72.00 100 SER A N 1
ATOM 786 C CA . SER A 1 100 ? 6.722 11.724 15.368 1.00 72.00 100 SER A CA 1
ATOM 787 C C . SER A 1 100 ? 7.706 10.835 16.140 1.00 72.00 100 SER A C 1
ATOM 789 O O . SER A 1 100 ? 7.576 10.738 17.361 1.00 72.00 100 SER A O 1
ATOM 791 N N . GLY A 1 101 ? 8.645 10.183 15.443 1.00 57.00 101 GLY A N 1
ATOM 792 C CA . GLY A 1 101 ? 9.703 9.340 16.014 1.00 57.00 101 GLY A CA 1
ATOM 793 C C . GLY A 1 101 ? 11.028 10.052 16.257 1.00 57.00 101 GLY A C 1
ATOM 794 O O . GLY A 1 101 ? 11.195 11.207 15.804 1.00 57.00 101 GLY A O 1
#

Organism: Klebsiella pneumoniae (NCBI:txid573)

Mean predicted aligned error: 2.89 Å

Secondary structure (DSSP, 8-state):
---EEEEEEEEETTEEEEEEEEPPP-HHHHHHHHHHHHHHHS-S-SHHHHHHHHHHHHHHHEEEETTB-GGG--HHHHHHH--HHHHHHHHHHHHHHHHH-

Nearest PDB structures (foldseek):
  3upb-assembly1_B  TM=7.514E-01  e=8.601E+00  Francisella tularensis subsp. tularensis
  5ir0-assembly2_B  TM=3.279E-01  e=4.215E+00  Vibrio cholerae O1 biovar El Tor
  6v7b-assembly1_e  TM=2.951E-01  e=7.555E+00  Pyrobaculum filamentous virus 1

pLDDT: mean 94.85, std 6.43, range [57.0, 98.62]

Sequence (101 aa):
MEKHSLLYGVKVGDKVHFDFQVRMPVVRDTIEALSLTYEKYGTTEGAVAATYYRIAVVAQVITALGDLTEDEITVDLLLNELNEDDFDFIDAQIEAIKKSG

Foldseek 3Di:
DDKFFFPFAFDDDPDGWTIWDFDADDPVQLVQLQVVLCVVPVDCDDDVSVVLSLLSSLLSTICDTHPDHNVRSDSVSCVVGPDPRRSVVSVVVNVVNVVVD